Protein AF-A0A1C0TVV3-F1 (afdb_monomer)

Radius of gyration: 18.23 Å; Cα contacts (8 Å, |Δi|>4): 86; chains: 1; bounding box: 56×33×44 Å

Solvent-accessible surface area (backbone atoms only — not comparable to full-atom values): 5805 Å² total; per-residue (Å²): 122,66,72,47,81,46,76,46,81,49,102,88,51,74,45,48,28,57,43,37,45,68,55,52,51,52,30,59,76,56,45,45,100,92,42,50,60,65,31,30,45,51,40,51,67,71,22,37,43,77,89,49,45,67,60,50,55,58,55,49,69,44,88,63,41,32,58,55,52,44,47,56,54,49,57,74,68,50,76,93,80,90,86,78,87,75,85,78,86,73,77,83,84,128

Organism: NCBI:txid43657

Nearest PDB structures (foldseek):
  3fgx-assembly1_A  TM=6.788E-01  e=3.043E-03  unclassified

Structure (mmCIF, N/CA/C/O backbone):
data_AF-A0A1C0TVV3-F1
#
_entry.id   AF-A0A1C0TVV3-F1
#
loop_
_atom_site.group_PDB
_atom_site.id
_atom_site.type_symbol
_atom_site.label_atom_id
_atom_site.label_alt_id
_atom_site.label_comp_id
_atom_site.label_asym_id
_atom_site.label_entity_id
_atom_site.label_seq_id
_atom_site.pdbx_PDB_ins_code
_atom_site.Cartn_x
_atom_site.Cartn_y
_atom_site.Cartn_z
_atom_site.occupancy
_atom_site.B_iso_or_equiv
_atom_site.auth_seq_id
_atom_site.auth_comp_id
_atom_site.auth_asym_id
_atom_site.auth_atom_id
_atom_site.pdbx_PDB_model_num
ATOM 1 N N . MET A 1 1 ? 3.846 3.701 -18.302 1.00 61.34 1 MET A N 1
ATOM 2 C CA . MET A 1 1 ? 3.772 3.271 -16.887 1.00 61.34 1 MET A CA 1
ATOM 3 C C . MET A 1 1 ? 2.321 2.919 -16.617 1.00 61.34 1 MET A C 1
ATOM 5 O O . MET A 1 1 ? 1.475 3.717 -16.991 1.00 61.34 1 MET A O 1
ATOM 9 N N . GLN A 1 2 ? 2.031 1.718 -16.116 1.00 82.25 2 GLN A N 1
ATOM 10 C CA . GLN A 1 2 ? 0.655 1.229 -15.973 1.00 82.25 2 GLN A CA 1
ATOM 11 C C . GLN A 1 2 ? -0.000 1.841 -14.730 1.00 82.25 2 GLN A C 1
ATOM 13 O O . GLN A 1 2 ? 0.647 1.963 -13.689 1.00 82.25 2 GLN A O 1
ATOM 18 N N . ASN A 1 3 ? -1.268 2.222 -14.833 1.00 93.88 3 ASN A N 1
ATOM 19 C CA . ASN A 1 3 ? -2.083 2.598 -13.684 1.00 93.88 3 ASN A CA 1
ATOM 20 C C . ASN A 1 3 ? -3.051 1.445 -13.419 1.00 93.88 3 ASN A C 1
ATOM 22 O O . ASN A 1 3 ? -3.621 0.909 -14.370 1.00 93.88 3 ASN A O 1
ATOM 26 N N . LYS A 1 4 ? -3.216 1.054 -12.156 1.00 96.38 4 LYS A N 1
ATOM 27 C CA . LYS A 1 4 ? -4.112 -0.035 -11.758 1.00 96.38 4 LYS A CA 1
ATOM 28 C C . LYS A 1 4 ? -4.855 0.364 -10.492 1.00 96.38 4 LYS A C 1
ATOM 30 O O . LYS A 1 4 ? -4.240 0.866 -9.555 1.00 96.38 4 LYS A O 1
ATOM 35 N N . GLN A 1 5 ? -6.162 0.144 -10.490 1.00 97.81 5 GLN A N 1
ATOM 36 C CA . GLN A 1 5 ? -6.962 0.211 -9.278 1.00 97.81 5 GLN A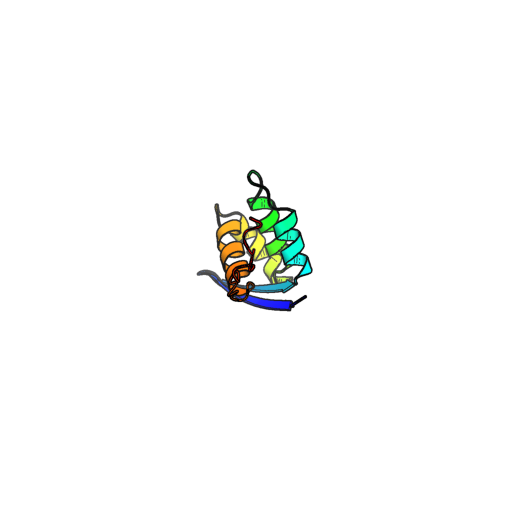 CA 1
ATOM 37 C C . GLN A 1 5 ? -6.962 -1.171 -8.622 1.00 97.81 5 GLN A C 1
ATOM 39 O O . GLN A 1 5 ? -7.206 -2.165 -9.303 1.00 97.81 5 GLN A O 1
ATOM 44 N N . ILE A 1 6 ? -6.654 -1.218 -7.330 1.00 97.88 6 ILE A N 1
ATOM 45 C CA . ILE A 1 6 ? -6.574 -2.440 -6.528 1.00 97.88 6 ILE A CA 1
ATOM 46 C C . ILE A 1 6 ? -7.464 -2.242 -5.307 1.00 97.88 6 ILE A C 1
ATOM 48 O O . ILE A 1 6 ? -7.337 -1.223 -4.632 1.00 97.88 6 ILE A O 1
ATOM 52 N N . VAL A 1 7 ? -8.345 -3.197 -5.023 1.00 98.06 7 VAL A N 1
ATOM 53 C CA . VAL A 1 7 ? -9.182 -3.190 -3.818 1.00 98.06 7 VAL A CA 1
ATOM 54 C C . VAL A 1 7 ? -8.672 -4.274 -2.880 1.00 98.06 7 VAL A C 1
ATOM 56 O O . VAL A 1 7 ? -8.528 -5.425 -3.289 1.00 98.06 7 VAL A O 1
ATOM 59 N N . ILE A 1 8 ? -8.360 -3.896 -1.643 1.00 97.12 8 ILE A N 1
ATOM 60 C CA . ILE A 1 8 ? -8.015 -4.829 -0.570 1.00 97.12 8 ILE A CA 1
ATOM 61 C C . ILE A 1 8 ? -9.187 -4.881 0.393 1.00 97.12 8 ILE A C 1
ATOM 63 O O . ILE A 1 8 ? -9.527 -3.867 0.996 1.00 97.12 8 ILE A O 1
ATOM 67 N N . ASP A 1 9 ? -9.756 -6.068 0.545 1.00 94.88 9 ASP A N 1
ATOM 68 C CA . ASP A 1 9 ? -10.727 -6.381 1.586 1.00 94.88 9 ASP A CA 1
ATOM 69 C C . ASP A 1 9 ? -9.983 -6.670 2.901 1.00 94.88 9 ASP A C 1
ATOM 71 O O . ASP A 1 9 ? -9.008 -7.432 2.927 1.00 94.88 9 ASP A O 1
ATOM 75 N N . THR A 1 10 ? -10.392 -6.001 3.976 1.00 88.38 10 THR A N 1
ATOM 76 C CA . THR A 1 10 ? -9.990 -6.321 5.348 1.00 88.38 10 THR A CA 1
ATOM 77 C C . THR A 1 10 ? -11.227 -6.713 6.146 1.00 88.38 10 THR A C 1
ATOM 79 O O . THR A 1 10 ? -12.341 -6.330 5.799 1.00 88.38 10 THR A O 1
ATOM 82 N N . ASP A 1 11 ? -11.030 -7.385 7.285 1.00 84.56 11 ASP A N 1
ATOM 83 C CA . ASP A 1 11 ? -12.132 -7.770 8.183 1.00 84.56 11 ASP A CA 1
ATOM 84 C C . ASP A 1 11 ? -13.013 -6.579 8.633 1.00 84.56 11 ASP A C 1
ATOM 86 O O . ASP A 1 11 ? -14.138 -6.772 9.092 1.00 84.56 11 ASP A O 1
ATOM 90 N N . GLU A 1 12 ? -12.499 -5.347 8.537 1.00 83.31 12 GLU A N 1
ATOM 91 C CA . GLU A 1 12 ? -13.178 -4.122 8.964 1.00 83.31 12 GLU A CA 1
ATOM 92 C C . GLU A 1 12 ? -13.783 -3.332 7.794 1.00 83.31 12 GLU A C 1
ATOM 94 O O . GLU A 1 12 ? -14.865 -2.760 7.948 1.00 83.31 12 GLU A O 1
ATOM 99 N N . GLN A 1 13 ? -13.080 -3.244 6.656 1.00 92.19 13 GLN A N 1
ATOM 100 C CA . GLN A 1 13 ? -13.511 -2.481 5.480 1.00 92.19 13 GLN A CA 1
ATOM 101 C C . GLN A 1 13 ? -12.675 -2.786 4.229 1.00 92.19 13 GLN A C 1
ATOM 103 O O . GLN A 1 13 ? -11.583 -3.342 4.294 1.00 92.19 13 GLN A O 1
ATOM 108 N N . GLU A 1 14 ? -13.136 -2.294 3.084 1.00 97.06 14 GLU A N 1
ATOM 109 C CA . GLU A 1 14 ? -12.370 -2.318 1.839 1.00 97.06 14 GLU A CA 1
ATOM 110 C C . GLU A 1 14 ? -11.545 -1.038 1.661 1.00 97.06 14 GLU A C 1
ATOM 112 O O . GLU A 1 14 ? -12.038 0.066 1.889 1.00 97.06 14 GLU A O 1
ATOM 117 N N . PHE A 1 15 ? -10.314 -1.157 1.165 1.00 98.31 15 PHE A N 1
ATOM 118 C CA . PHE A 1 15 ? -9.477 -0.027 0.758 1.00 98.31 15 PHE A CA 1
ATOM 119 C C . PHE A 1 15 ? -9.196 -0.064 -0.740 1.00 98.31 15 PHE A C 1
ATOM 121 O O . PHE A 1 15 ? -8.693 -1.057 -1.265 1.00 98.31 15 PHE A O 1
ATOM 128 N N . THR A 1 16 ? -9.455 1.050 -1.423 1.00 98.44 16 THR A N 1
ATOM 129 C CA . THR A 1 16 ? -9.170 1.216 -2.850 1.00 98.44 16 THR A CA 1
ATOM 130 C C . THR A 1 16 ? -7.858 1.967 -3.044 1.00 98.44 16 THR A C 1
ATOM 132 O O . THR A 1 16 ? -7.697 3.093 -2.579 1.00 98.44 16 THR A O 1
ATOM 135 N N . PHE A 1 17 ? -6.927 1.370 -3.784 1.00 98.50 17 PHE A N 1
ATOM 136 C CA . PHE A 1 17 ? -5.624 1.931 -4.122 1.00 98.50 17 PHE A CA 1
ATOM 137 C C . PHE A 1 17 ? -5.516 2.199 -5.622 1.00 98.50 17 PHE A C 1
ATOM 139 O O . PHE A 1 17 ? -5.612 1.295 -6.448 1.00 98.50 17 PHE A O 1
ATOM 146 N N . ASN A 1 18 ? -5.247 3.449 -5.981 1.00 98.06 18 ASN A N 1
ATOM 147 C CA . ASN A 1 18 ? -4.972 3.907 -7.336 1.00 98.06 18 ASN A CA 1
ATOM 148 C C . ASN A 1 18 ? -3.453 3.912 -7.570 1.00 98.06 18 ASN A C 1
ATOM 150 O O . ASN A 1 18 ? -2.765 4.926 -7.416 1.00 98.06 18 ASN A O 1
ATOM 154 N N . VAL A 1 19 ? -2.903 2.747 -7.911 1.00 98.00 19 VAL A N 1
ATOM 155 C CA . VAL A 1 19 ? -1.459 2.542 -8.049 1.00 98.00 19 VAL A CA 1
ATOM 156 C C . VAL A 1 19 ? -0.968 3.038 -9.404 1.00 98.00 19 VAL A C 1
ATOM 158 O O . VAL A 1 19 ? -1.541 2.741 -10.453 1.00 98.00 19 VAL A O 1
ATOM 161 N N . THR A 1 20 ? 0.141 3.775 -9.386 1.00 96.94 20 THR A N 1
ATOM 162 C CA . THR A 1 20 ? 0.827 4.263 -10.588 1.00 96.94 20 THR A CA 1
ATOM 163 C C . THR A 1 20 ? 2.263 3.764 -10.619 1.00 96.94 20 THR A C 1
ATOM 165 O O . THR A 1 20 ? 2.895 3.587 -9.575 1.00 96.94 20 THR A O 1
ATOM 168 N N . GLY A 1 21 ? 2.832 3.627 -11.819 1.00 95.81 21 GLY A N 1
ATOM 169 C CA . GLY A 1 21 ? 4.240 3.236 -11.951 1.00 95.81 21 GLY A CA 1
ATOM 170 C C . GLY A 1 21 ? 5.207 4.227 -11.290 1.00 95.81 21 GLY A C 1
ATOM 171 O O . GLY A 1 21 ? 6.260 3.827 -10.801 1.00 95.81 21 GLY A O 1
ATOM 172 N N . GLN A 1 22 ? 4.844 5.513 -11.204 1.00 96.19 22 GLN A N 1
ATOM 173 C CA . GLN A 1 22 ? 5.646 6.507 -10.487 1.00 96.19 22 GLN A CA 1
ATOM 174 C C . GLN A 1 22 ? 5.642 6.250 -8.974 1.00 96.19 22 GLN A C 1
ATOM 176 O O . GLN A 1 22 ? 6.706 6.270 -8.354 1.00 96.19 22 GLN A O 1
ATOM 181 N N . ALA A 1 23 ? 4.470 5.989 -8.384 1.00 97.19 23 ALA A N 1
ATOM 182 C CA . ALA A 1 23 ? 4.353 5.665 -6.963 1.00 97.19 23 ALA A CA 1
ATOM 183 C C . ALA A 1 23 ? 5.097 4.364 -6.627 1.00 97.19 23 ALA A C 1
ATOM 185 O O . ALA A 1 23 ? 5.850 4.326 -5.654 1.00 97.19 23 ALA A O 1
ATOM 186 N N . TYR A 1 24 ? 4.960 3.345 -7.480 1.00 97.00 24 TYR A N 1
ATOM 187 C CA . TYR A 1 24 ? 5.663 2.071 -7.346 1.00 97.00 24 TYR A CA 1
ATOM 188 C C . TYR A 1 24 ? 7.189 2.237 -7.378 1.00 97.00 24 TYR A C 1
ATOM 190 O O . TYR A 1 24 ? 7.887 1.831 -6.450 1.00 97.00 24 TYR A O 1
ATOM 198 N N . ASN A 1 25 ? 7.722 2.922 -8.393 1.00 96.50 25 ASN A N 1
ATOM 199 C CA . ASN A 1 25 ? 9.163 3.158 -8.499 1.00 96.50 25 ASN A CA 1
ATOM 200 C C . ASN A 1 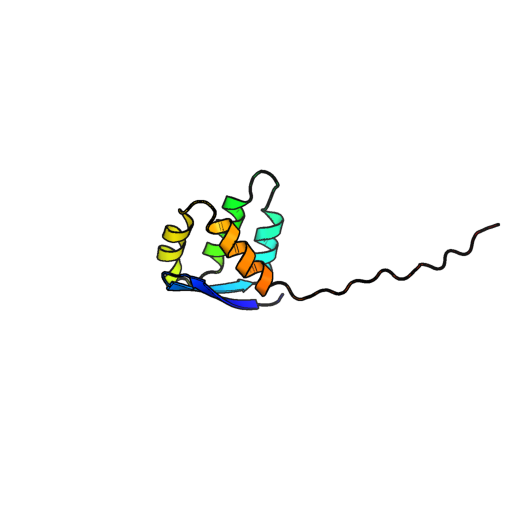25 ? 9.692 3.986 -7.320 1.00 96.50 25 ASN A C 1
ATOM 202 O O . ASN A 1 25 ? 10.774 3.716 -6.802 1.00 96.50 25 ASN A O 1
ATOM 206 N N . LYS A 1 26 ? 8.926 4.984 -6.862 1.00 97.06 26 LYS A N 1
ATOM 207 C CA . LYS A 1 26 ? 9.276 5.780 -5.680 1.00 97.06 26 LYS A CA 1
ATOM 208 C C . LYS A 1 26 ? 9.342 4.916 -4.417 1.00 97.06 26 LYS A C 1
ATOM 210 O O . LYS A 1 26 ? 10.260 5.094 -3.616 1.00 97.06 26 LYS A O 1
ATOM 215 N N . TYR A 1 27 ? 8.404 3.987 -4.241 1.00 97.44 27 TYR A N 1
ATOM 216 C CA . TYR A 1 27 ? 8.420 3.028 -3.137 1.00 97.44 27 TYR A CA 1
ATOM 217 C C . TYR A 1 27 ? 9.684 2.158 -3.163 1.00 97.44 27 TYR A C 1
ATOM 219 O O . TYR A 1 27 ? 10.428 2.136 -2.182 1.00 97.44 27 TYR A O 1
ATOM 227 N N . LEU A 1 28 ? 9.988 1.527 -4.302 1.00 95.88 28 LEU A N 1
ATOM 228 C CA . LEU A 1 28 ? 11.179 0.682 -4.438 1.00 95.88 28 LEU A CA 1
ATOM 229 C C . LEU A 1 28 ? 12.475 1.455 -4.167 1.00 95.88 28 LEU A C 1
ATOM 231 O O . LEU A 1 28 ? 13.299 1.016 -3.372 1.00 95.88 28 LEU A O 1
ATOM 235 N N . ASN A 1 29 ? 12.622 2.641 -4.760 1.00 96.44 29 ASN A N 1
ATOM 236 C CA . ASN A 1 29 ? 13.830 3.459 -4.621 1.00 96.44 29 ASN A CA 1
ATOM 237 C C . ASN A 1 29 ? 14.035 4.026 -3.208 1.00 96.44 29 ASN A C 1
ATOM 239 O O . ASN A 1 29 ? 15.146 4.420 -2.865 1.00 96.44 29 ASN A O 1
ATOM 243 N N . SER A 1 30 ? 12.974 4.115 -2.401 1.00 95.94 30 SER A N 1
ATOM 244 C CA . SER A 1 30 ? 13.054 4.605 -1.018 1.00 95.94 30 SER A CA 1
ATOM 245 C C . SER A 1 30 ? 13.183 3.489 0.018 1.00 95.94 30 SER A C 1
ATOM 247 O O . SER A 1 30 ? 13.474 3.772 1.180 1.00 9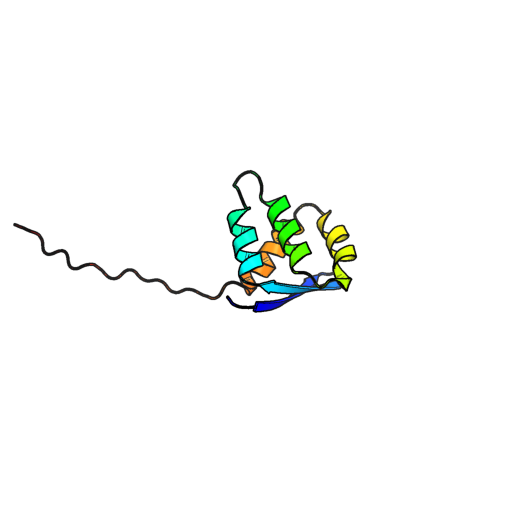5.94 30 SER A O 1
ATOM 249 N N . THR A 1 31 ? 12.996 2.232 -0.387 1.00 96.19 31 THR A N 1
ATOM 250 C CA . THR A 1 31 ? 13.098 1.071 0.497 1.00 96.19 31 THR A CA 1
ATOM 251 C C . THR A 1 31 ? 14.556 0.675 0.700 1.00 96.19 31 THR A C 1
ATOM 253 O O . THR A 1 31 ? 15.286 0.423 -0.254 1.00 96.19 31 THR A O 1
ATOM 256 N N . THR A 1 32 ? 14.983 0.576 1.960 1.00 93.38 32 THR A N 1
ATOM 257 C CA . THR A 1 32 ? 16.333 0.124 2.332 1.00 93.38 32 THR A CA 1
ATOM 258 C C . THR A 1 32 ? 16.260 -1.056 3.307 1.00 93.38 32 THR A C 1
ATOM 260 O O . THR A 1 32 ? 15.205 -1.304 3.898 1.00 93.38 32 THR A O 1
ATOM 263 N N . PRO A 1 33 ? 17.356 -1.810 3.530 1.00 91.12 33 PRO A N 1
ATOM 264 C CA . PRO A 1 33 ? 17.352 -2.924 4.480 1.00 91.12 33 PRO A CA 1
ATOM 265 C C . PRO A 1 33 ? 16.912 -2.535 5.899 1.00 91.12 33 PRO A C 1
ATOM 267 O O . PRO A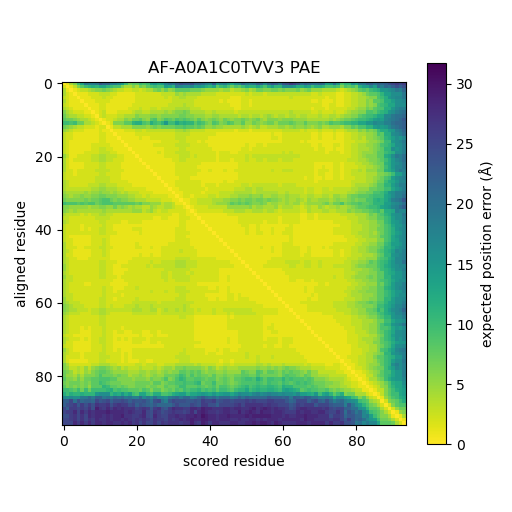 1 33 ? 16.241 -3.325 6.558 1.00 91.12 33 PRO A O 1
ATOM 270 N N . THR A 1 34 ? 17.247 -1.320 6.346 1.00 92.81 34 THR A N 1
ATOM 271 C CA . THR A 1 34 ? 16.940 -0.802 7.689 1.00 92.81 34 THR A CA 1
ATOM 272 C C . THR A 1 34 ? 15.673 0.051 7.745 1.00 92.81 34 THR A C 1
ATOM 274 O O . THR A 1 34 ? 15.198 0.350 8.838 1.00 92.81 34 THR A O 1
ATOM 277 N N . ASN A 1 35 ? 15.099 0.438 6.600 1.00 90.44 35 ASN A N 1
ATOM 278 C CA . ASN A 1 35 ? 13.895 1.261 6.540 1.00 90.44 35 ASN A CA 1
ATOM 279 C C . ASN A 1 35 ? 12.937 0.780 5.441 1.00 90.44 35 ASN A C 1
ATOM 281 O O . ASN A 1 35 ? 13.068 1.144 4.272 1.00 90.44 35 ASN A O 1
ATOM 285 N N . LYS A 1 36 ? 11.954 -0.034 5.844 1.00 92.81 36 LYS A N 1
ATOM 286 C CA . LYS A 1 36 ? 10.907 -0.585 4.962 1.00 92.81 36 LYS A CA 1
ATOM 287 C C . LYS A 1 36 ? 9.502 -0.113 5.332 1.00 92.81 36 LYS A C 1
ATOM 289 O O . LYS A 1 36 ? 8.656 0.057 4.461 1.00 92.81 36 LYS A O 1
ATOM 294 N N . ILE A 1 37 ? 9.273 0.150 6.620 1.00 96.19 37 ILE A N 1
ATOM 295 C CA . ILE A 1 37 ? 7.960 0.540 7.145 1.00 96.19 37 ILE A CA 1
ATOM 296 C C . ILE A 1 37 ? 7.571 1.933 6.638 1.00 96.19 37 ILE A C 1
ATOM 298 O O . ILE A 1 37 ? 6.470 2.109 6.124 1.00 96.19 37 ILE A O 1
ATOM 302 N N . GLN A 1 38 ? 8.474 2.917 6.719 1.00 96.75 38 GLN A N 1
ATOM 303 C CA . GLN A 1 38 ? 8.155 4.282 6.292 1.00 96.75 38 GLN A CA 1
ATOM 304 C C . GLN A 1 38 ? 7.850 4.371 4.781 1.00 96.75 38 GLN A C 1
ATOM 306 O O . GLN A 1 38 ? 6.839 4.986 4.431 1.00 96.75 38 GLN A O 1
ATOM 311 N N . PRO A 1 39 ? 8.645 3.759 3.875 1.00 98.00 39 PRO A N 1
ATOM 312 C CA . PRO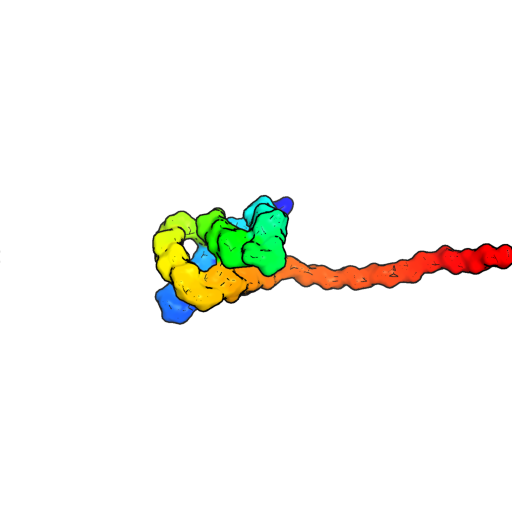 A 1 39 ? 8.304 3.668 2.454 1.00 98.00 39 PRO A CA 1
ATOM 313 C C . PRO A 1 39 ? 6.947 3.012 2.188 1.00 98.00 39 PRO A C 1
ATOM 315 O O . PRO A 1 39 ? 6.175 3.551 1.396 1.00 98.00 39 PRO A O 1
ATOM 318 N N . ALA A 1 40 ? 6.633 1.905 2.871 1.00 98.25 40 ALA A N 1
ATOM 319 C CA . ALA A 1 40 ? 5.360 1.200 2.721 1.00 98.25 40 ALA A CA 1
ATOM 320 C C . ALA A 1 40 ? 4.170 2.089 3.112 1.00 98.25 40 ALA A C 1
ATOM 322 O O . ALA A 1 40 ? 3.251 2.284 2.319 1.00 98.25 40 ALA A O 1
ATOM 323 N N . THR A 1 41 ? 4.231 2.717 4.289 1.00 98.06 41 THR A N 1
ATOM 324 C CA . THR A 1 41 ? 3.206 3.658 4.762 1.00 98.06 41 THR A CA 1
ATOM 325 C C . THR A 1 41 ? 3.032 4.832 3.802 1.00 98.06 41 THR A C 1
ATOM 327 O O . THR A 1 41 ? 1.909 5.186 3.447 1.00 98.06 41 THR A O 1
ATOM 330 N N . ASN A 1 42 ? 4.135 5.427 3.339 1.00 98.19 42 ASN A N 1
ATOM 331 C CA . ASN A 1 42 ? 4.088 6.544 2.398 1.00 98.19 42 ASN A CA 1
ATOM 332 C C . ASN A 1 42 ? 3.445 6.142 1.065 1.00 98.19 42 ASN A C 1
ATOM 334 O O . ASN A 1 42 ? 2.685 6.924 0.500 1.00 98.19 42 ASN A O 1
ATOM 338 N N . PHE A 1 43 ? 3.752 4.947 0.559 1.00 98.56 43 PHE A N 1
ATOM 339 C CA . PHE A 1 43 ? 3.183 4.427 -0.679 1.00 98.56 43 PHE A CA 1
ATOM 340 C C . PHE A 1 43 ? 1.677 4.177 -0.556 1.00 98.56 43 PHE A C 1
ATOM 342 O O . PHE A 1 43 ? 0.912 4.675 -1.383 1.00 98.56 43 PHE A O 1
ATOM 349 N N . LEU A 1 44 ? 1.248 3.477 0.497 1.00 98.56 44 LEU A N 1
ATOM 350 C CA . LEU A 1 44 ? -0.163 3.176 0.740 1.00 98.56 44 LEU A CA 1
ATOM 351 C C . LEU A 1 44 ? -0.980 4.467 0.901 1.00 98.56 44 LEU A C 1
ATOM 353 O O . LEU A 1 44 ? -2.002 4.638 0.248 1.00 98.56 44 LEU A O 1
ATOM 357 N N . LEU A 1 45 ? -0.481 5.445 1.664 1.00 98.31 45 LEU A N 1
ATOM 358 C CA . LEU A 1 45 ? -1.149 6.743 1.819 1.00 98.31 45 LEU A CA 1
ATOM 359 C C . LEU A 1 45 ? -1.120 7.616 0.560 1.00 98.31 45 LEU A C 1
ATOM 361 O O . LEU A 1 45 ? -1.963 8.497 0.418 1.00 98.31 45 LEU A O 1
ATOM 365 N N . ALA A 1 46 ? -0.144 7.435 -0.328 1.00 98.12 46 ALA A N 1
ATOM 366 C CA . ALA A 1 46 ? -0.084 8.174 -1.586 1.00 98.12 46 ALA A CA 1
ATOM 367 C C . ALA A 1 46 ? -1.019 7.597 -2.657 1.00 98.12 46 ALA A C 1
ATOM 369 O O . ALA A 1 46 ? -1.336 8.306 -3.608 1.00 98.12 46 ALA A O 1
ATOM 370 N N . THR A 1 47 ? -1.412 6.329 -2.525 1.00 98.31 47 THR A N 1
ATOM 371 C CA . THR A 1 47 ? -2.177 5.601 -3.546 1.00 98.31 47 THR A CA 1
ATOM 372 C C . THR A 1 47 ? -3.614 5.315 -3.133 1.00 98.31 47 THR A C 1
ATOM 374 O O . THR A 1 47 ? -4.454 5.178 -4.015 1.00 98.31 47 THR A O 1
ATOM 377 N N . VAL A 1 48 ? -3.925 5.256 -1.836 1.00 98.50 48 VAL A N 1
ATOM 378 C CA . VAL A 1 48 ? -5.300 5.064 -1.358 1.00 98.50 48 VAL A CA 1
ATOM 379 C C . VAL A 1 48 ? -6.224 6.189 -1.834 1.00 98.50 48 VAL A C 1
ATOM 381 O O . VAL A 1 48 ? -5.793 7.338 -1.982 1.00 98.50 48 VAL A O 1
ATOM 384 N N . ASP A 1 49 ? -7.499 5.862 -2.024 1.00 98.00 49 ASP A N 1
ATOM 385 C CA . ASP A 1 49 ? -8.568 6.841 -2.172 1.00 98.00 49 ASP A CA 1
ATOM 386 C C . ASP A 1 49 ? -8.517 7.896 -1.050 1.00 98.00 49 ASP A C 1
ATOM 388 O O . ASP A 1 49 ? -8.346 7.584 0.136 1.00 98.00 49 ASP A O 1
ATOM 392 N N . ASP A 1 50 ? -8.648 9.168 -1.431 1.00 97.44 50 ASP A N 1
ATOM 393 C CA . ASP A 1 50 ? -8.552 10.302 -0.515 1.00 97.44 50 ASP A CA 1
ATOM 394 C C . ASP A 1 50 ? -9.562 10.219 0.637 1.00 97.44 50 ASP A C 1
ATOM 396 O O . ASP A 1 50 ? -9.226 10.597 1.766 1.00 97.44 50 ASP A O 1
ATOM 400 N N . ALA A 1 51 ? -10.761 9.684 0.381 1.00 97.81 51 ALA A N 1
ATOM 401 C CA . ALA A 1 51 ? -11.800 9.519 1.393 1.00 97.81 51 ALA A CA 1
ATOM 402 C C . ALA A 1 51 ? -11.384 8.530 2.495 1.00 97.81 51 ALA A C 1
ATOM 404 O O . ALA A 1 51 ? -11.737 8.718 3.659 1.00 97.81 51 ALA A O 1
ATOM 405 N N . GLN A 1 52 ? -10.565 7.532 2.155 1.00 97.94 52 GLN A N 1
ATOM 406 C CA . GLN A 1 52 ? -10.192 6.428 3.045 1.00 97.94 52 GLN A CA 1
ATOM 407 C C . GLN A 1 52 ? -8.859 6.664 3.774 1.00 97.94 52 GLN A C 1
ATOM 409 O O . GLN A 1 52 ? -8.467 5.893 4.652 1.00 97.94 52 GLN A O 1
ATOM 414 N N . LYS A 1 53 ? -8.149 7.766 3.479 1.00 97.56 53 LYS A N 1
ATOM 415 C CA . LYS A 1 53 ? -6.838 8.085 4.081 1.00 97.56 53 LYS A CA 1
ATOM 416 C C . LYS A 1 53 ? -6.844 8.095 5.603 1.00 97.56 53 LYS A C 1
ATOM 418 O O . LYS A 1 53 ? -5.853 7.703 6.220 1.00 97.56 53 LYS A O 1
ATOM 423 N N . LYS A 1 54 ? -7.908 8.611 6.221 1.00 97.56 54 LYS A N 1
ATOM 424 C CA . LYS A 1 54 ? -7.996 8.715 7.684 1.00 97.56 54 LYS A CA 1
ATOM 425 C C . LYS A 1 54 ? -8.063 7.330 8.325 1.00 97.56 54 LYS A C 1
ATOM 427 O O . LYS A 1 54 ? -7.346 7.079 9.290 1.00 97.56 54 LYS A O 1
ATOM 432 N N . GLU A 1 55 ? -8.896 6.462 7.774 1.00 97.12 55 GLU A N 1
ATOM 433 C CA . GLU A 1 55 ? -9.107 5.103 8.266 1.00 97.12 55 GLU A CA 1
ATOM 434 C C . GLU A 1 55 ? -7.877 4.239 8.014 1.00 97.12 55 GLU A C 1
ATOM 436 O O . GLU A 1 55 ? -7.371 3.600 8.936 1.00 97.12 55 GLU A O 1
ATOM 441 N N . LEU A 1 56 ? -7.285 4.357 6.822 1.00 97.69 56 LEU A N 1
ATOM 442 C CA . LEU A 1 56 ? -6.038 3.677 6.503 1.00 97.69 56 LEU A CA 1
ATOM 443 C C . LEU A 1 56 ? -4.920 4.078 7.475 1.00 97.69 56 LEU A C 1
ATOM 445 O O . LEU A 1 56 ? -4.198 3.221 7.973 1.00 97.69 56 LEU A O 1
ATOM 449 N N . LYS A 1 57 ? -4.776 5.370 7.806 1.00 97.12 57 LYS A N 1
ATOM 450 C CA . LYS A 1 57 ? -3.774 5.817 8.794 1.00 97.12 57 LYS A CA 1
ATOM 451 C C . LYS A 1 57 ? -3.948 5.154 10.157 1.00 97.12 57 LYS A C 1
ATOM 453 O O . LYS A 1 57 ? -2.934 4.889 10.804 1.00 97.12 57 LYS A O 1
ATOM 458 N N . ALA A 1 58 ? -5.192 4.942 10.591 1.00 96.44 58 ALA A N 1
ATOM 459 C CA . ALA A 1 58 ? -5.494 4.282 11.854 1.00 96.44 58 ALA A CA 1
ATOM 460 C C . ALA A 1 58 ? -5.105 2.798 11.799 1.00 96.44 58 ALA A C 1
ATOM 462 O O . ALA A 1 58 ? -4.365 2.343 12.670 1.00 96.44 58 ALA A O 1
ATOM 463 N N . LEU A 1 59 ? -5.492 2.090 10.732 1.00 95.69 59 LEU A N 1
ATOM 464 C CA . LEU A 1 59 ? -5.117 0.690 10.508 1.00 95.69 59 LEU A CA 1
ATOM 465 C C . LEU A 1 59 ? -3.591 0.508 10.470 1.00 95.69 59 LEU A C 1
ATOM 467 O O . LEU A 1 59 ? -3.038 -0.381 11.109 1.00 95.69 59 LEU A O 1
ATOM 471 N N . LEU A 1 60 ? -2.883 1.413 9.791 1.00 96.38 60 LEU A N 1
ATOM 472 C CA . LEU A 1 60 ? -1.423 1.384 9.665 1.00 96.38 60 LEU A CA 1
ATOM 473 C C . LEU A 1 60 ? -0.660 1.607 10.984 1.00 96.38 60 LEU A C 1
ATOM 475 O O . LEU A 1 60 ? 0.559 1.434 10.996 1.00 96.38 60 LEU A O 1
ATOM 479 N N . GLN A 1 61 ? -1.332 1.978 12.082 1.00 95.69 61 GLN A N 1
ATOM 480 C CA . GLN A 1 61 ? -0.709 1.994 13.414 1.00 95.69 61 GLN A CA 1
ATOM 481 C C . GLN A 1 61 ? -0.512 0.584 13.984 1.00 95.69 61 GLN A C 1
ATOM 483 O O . GLN A 1 61 ? 0.302 0.400 14.891 1.00 95.69 61 GLN A O 1
ATOM 488 N N . GLN A 1 62 ? -1.243 -0.412 13.477 1.00 94.88 62 GLN A N 1
ATOM 489 C CA . GLN A 1 62 ? -1.084 -1.790 13.914 1.00 94.88 62 GLN A CA 1
ATOM 490 C C . GLN A 1 62 ? 0.280 -2.342 13.460 1.00 94.88 62 GLN A C 1
ATOM 492 O O . GLN A 1 62 ? 0.679 -2.151 12.302 1.00 94.88 62 GLN A O 1
ATOM 497 N N . PRO A 1 63 ? 1.016 -3.048 14.339 1.00 95.12 63 PRO A N 1
ATOM 498 C CA . PRO A 1 63 ? 2.308 -3.625 13.989 1.00 95.12 63 PRO A CA 1
ATOM 499 C C . PRO A 1 63 ? 2.216 -4.526 12.753 1.00 95.12 63 PRO A C 1
ATOM 501 O O . PRO A 1 63 ? 1.423 -5.458 12.706 1.00 95.12 63 PRO A O 1
ATOM 504 N N . GLY A 1 64 ? 3.043 -4.252 11.744 1.00 94.62 64 GLY A N 1
ATOM 505 C CA . GLY A 1 64 ? 3.123 -5.062 10.525 1.00 94.62 64 GLY A CA 1
ATOM 506 C C . GLY A 1 64 ? 2.083 -4.744 9.444 1.00 94.62 64 GLY A C 1
ATOM 507 O O . GLY A 1 64 ? 2.337 -5.081 8.288 1.00 94.62 64 GLY A O 1
ATOM 508 N N . ALA A 1 65 ? 0.993 -4.029 9.751 1.00 96.19 65 ALA A N 1
ATOM 509 C CA . ALA A 1 65 ? -0.090 -3.754 8.796 1.00 96.19 65 ALA A CA 1
ATOM 510 C C . ALA A 1 65 ? 0.411 -3.118 7.488 1.00 96.19 65 ALA A C 1
ATOM 512 O O . ALA A 1 65 ? 0.063 -3.571 6.399 1.00 96.19 65 ALA A O 1
ATOM 513 N N . ALA A 1 66 ? 1.310 -2.131 7.586 1.00 97.19 66 ALA A N 1
ATOM 514 C CA . ALA A 1 66 ? 1.911 -1.482 6.420 1.00 97.19 66 ALA A CA 1
ATOM 515 C C . ALA A 1 66 ? 2.650 -2.462 5.498 1.00 97.19 66 ALA A C 1
ATOM 517 O O . ALA A 1 66 ? 2.532 -2.364 4.280 1.00 97.19 66 ALA A O 1
ATOM 518 N N . LEU A 1 67 ? 3.416 -3.398 6.071 1.00 97.25 67 LEU A N 1
ATOM 519 C CA . LEU A 1 67 ? 4.227 -4.346 5.305 1.00 97.25 67 LEU A CA 1
ATOM 520 C C . LEU A 1 67 ? 3.377 -5.447 4.668 1.00 97.25 67 LEU A C 1
ATOM 522 O O . LEU A 1 67 ? 3.630 -5.813 3.524 1.00 97.25 67 LEU A O 1
ATOM 526 N N . HIS A 1 68 ? 2.369 -5.947 5.383 1.00 96.62 68 HIS A N 1
ATOM 527 C CA . HIS A 1 68 ? 1.446 -6.938 4.833 1.00 96.62 68 HIS A CA 1
ATOM 528 C C . HIS A 1 68 ? 0.640 -6.350 3.676 1.00 96.62 68 HIS A C 1
ATOM 530 O O . HIS A 1 68 ? 0.652 -6.891 2.575 1.00 96.62 68 HIS A O 1
ATOM 536 N N . MET A 1 69 ? 0.025 -5.190 3.897 1.00 97.19 69 MET A N 1
ATOM 537 C CA . MET A 1 69 ? -0.856 -4.575 2.912 1.00 97.19 69 MET A CA 1
ATOM 538 C C . MET A 1 69 ? -0.095 -4.091 1.674 1.00 97.19 69 MET A C 1
ATOM 540 O O . MET A 1 69 ? -0.551 -4.325 0.559 1.00 97.19 69 MET A O 1
ATOM 544 N N . VAL A 1 70 ? 1.095 -3.485 1.829 1.00 98.00 70 VAL A N 1
ATOM 545 C CA . VAL A 1 70 ? 1.915 -3.131 0.656 1.00 98.00 70 VAL A CA 1
ATOM 546 C C . VAL A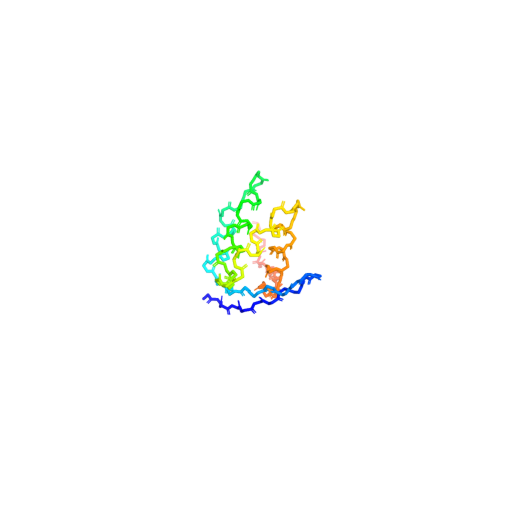 1 70 ? 2.338 -4.378 -0.116 1.00 98.00 70 VAL A C 1
ATOM 548 O O . VAL A 1 70 ? 2.357 -4.333 -1.339 1.00 98.00 70 VAL A O 1
ATOM 551 N N . GLY A 1 71 ? 2.630 -5.490 0.569 1.00 97.25 71 GLY A N 1
ATOM 552 C CA . GLY A 1 71 ? 2.930 -6.771 -0.068 1.00 97.25 71 GLY A CA 1
ATOM 553 C C . GLY A 1 71 ? 1.797 -7.217 -0.987 1.00 97.25 71 GLY A C 1
ATOM 554 O O . GLY A 1 71 ? 2.039 -7.437 -2.170 1.00 97.25 71 GLY A O 1
ATOM 555 N N . THR A 1 72 ? 0.565 -7.229 -0.474 1.00 97.38 72 THR A N 1
ATOM 556 C CA . THR A 1 72 ? -0.641 -7.558 -1.247 1.00 97.38 72 THR A CA 1
ATOM 557 C C . THR A 1 72 ? -0.836 -6.625 -2.447 1.00 97.38 72 THR A C 1
ATOM 559 O O . THR A 1 72 ? -1.062 -7.096 -3.559 1.00 97.38 72 THR A O 1
ATOM 562 N N . VAL A 1 73 ? -0.691 -5.303 -2.262 1.00 97.62 73 VAL A N 1
ATOM 563 C CA . VAL A 1 73 ? -0.811 -4.338 -3.372 1.00 97.62 73 VAL A CA 1
ATOM 564 C C . VAL A 1 73 ? 0.259 -4.583 -4.441 1.00 97.62 73 VAL A C 1
ATOM 566 O O . VAL A 1 73 ? -0.035 -4.527 -5.633 1.00 97.62 73 VAL A O 1
ATOM 569 N N . ILE A 1 74 ? 1.512 -4.822 -4.041 1.00 96.31 74 ILE A N 1
ATOM 570 C CA . ILE A 1 74 ? 2.613 -5.022 -4.989 1.00 96.31 74 ILE A CA 1
ATOM 571 C C . ILE A 1 74 ? 2.491 -6.351 -5.726 1.00 96.31 74 ILE A C 1
ATOM 573 O O . ILE A 1 74 ? 2.779 -6.382 -6.922 1.00 96.31 74 ILE A O 1
ATOM 577 N N . GLU A 1 75 ? 2.067 -7.416 -5.049 1.00 95.62 75 GLU A N 1
ATOM 578 C CA . GLU A 1 75 ? 1.823 -8.716 -5.674 1.00 95.62 75 GLU A CA 1
ATOM 579 C C . GLU A 1 75 ? 0.788 -8.592 -6.796 1.00 95.62 75 GLU A C 1
ATOM 581 O O . GLU A 1 75 ? 1.077 -8.963 -7.930 1.00 95.62 75 GLU A O 1
ATOM 586 N N . ASP A 1 76 ? -0.354 -7.954 -6.527 1.00 95.88 76 ASP A N 1
ATOM 587 C CA . ASP A 1 76 ? -1.393 -7.754 -7.540 1.00 95.88 76 ASP A CA 1
ATOM 588 C C . ASP A 1 76 ? -0.975 -6.753 -8.642 1.00 95.88 76 ASP A C 1
ATOM 590 O O . ASP A 1 76 ? -1.359 -6.879 -9.810 1.00 95.88 76 ASP A O 1
ATOM 594 N N . TYR A 1 77 ? -0.167 -5.742 -8.312 1.00 96.00 77 TYR A N 1
ATOM 595 C CA . TYR A 1 77 ? 0.323 -4.770 -9.295 1.00 96.00 77 TYR A CA 1
ATOM 596 C C . TYR A 1 77 ? 1.410 -5.337 -10.224 1.00 96.00 77 TYR A C 1
ATOM 598 O O . TYR A 1 77 ? 1.584 -4.840 -11.341 1.00 96.00 77 TYR A O 1
ATOM 606 N N . THR A 1 78 ? 2.158 -6.347 -9.777 1.00 91.81 78 THR A N 1
ATOM 607 C CA . THR A 1 78 ? 3.305 -6.883 -10.515 1.00 91.81 78 THR A CA 1
ATOM 608 C C . THR A 1 78 ? 2.844 -7.938 -11.523 1.00 91.81 78 THR A C 1
ATOM 610 O O . THR A 1 78 ? 2.298 -8.962 -11.123 1.00 91.81 78 THR A O 1
ATOM 613 N N . PRO A 1 79 ? 3.066 -7.745 -12.837 1.00 89.69 79 PRO A N 1
ATOM 614 C CA . PRO A 1 79 ? 2.742 -8.771 -13.819 1.00 89.69 79 PRO A CA 1
ATOM 615 C C . PRO A 1 79 ? 3.687 -9.969 -13.689 1.00 89.69 79 PRO A C 1
ATOM 617 O O . PRO A 1 79 ? 4.835 -9.833 -13.261 1.00 89.69 79 PRO A O 1
ATOM 620 N N . GLU A 1 80 ? 3.234 -11.139 -14.133 1.00 89.75 80 GLU A N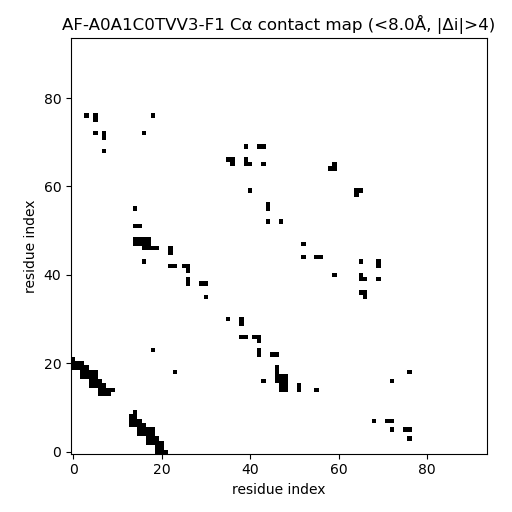 1
ATOM 621 C CA . GLU A 1 80 ? 4.113 -12.299 -14.234 1.00 89.75 80 GLU A CA 1
ATOM 622 C C . GLU A 1 80 ? 5.204 -12.076 -15.287 1.00 89.75 80 GLU A C 1
ATOM 624 O O . GLU A 1 80 ? 4.943 -11.662 -16.421 1.00 89.75 80 GLU A O 1
ATOM 629 N N . PHE A 1 81 ? 6.444 -12.395 -14.919 1.00 87.44 81 PHE A N 1
ATOM 630 C CA . PHE A 1 81 ? 7.587 -12.338 -15.819 1.00 87.44 81 PHE A CA 1
ATOM 631 C C . PHE A 1 81 ? 8.171 -13.732 -16.032 1.00 87.44 81 PHE A C 1
ATOM 633 O O . PHE A 1 81 ? 8.501 -14.427 -15.075 1.00 87.44 81 PHE A O 1
ATOM 640 N N . ASN A 1 82 ? 8.385 -14.111 -17.292 1.00 88.50 82 ASN A N 1
ATOM 641 C CA . ASN A 1 82 ? 9.105 -15.330 -17.646 1.00 88.50 82 ASN A CA 1
ATOM 642 C C . ASN A 1 82 ? 10.384 -14.968 -18.412 1.00 88.50 82 ASN A C 1
ATOM 644 O O . ASN A 1 82 ? 10.359 -14.732 -19.621 1.00 88.50 82 ASN A O 1
ATOM 648 N N . PHE A 1 83 ? 11.503 -14.879 -17.693 1.00 90.19 83 PHE A N 1
ATOM 649 C CA . PHE A 1 83 ? 12.808 -14.572 -18.272 1.00 90.19 83 PHE A CA 1
ATOM 650 C C . PHE A 1 83 ? 13.643 -15.846 -18.421 1.00 90.19 83 PHE A C 1
ATOM 652 O O . PHE A 1 83 ? 13.823 -16.599 -17.469 1.00 90.19 83 PHE A O 1
ATOM 659 N N . SER A 1 84 ? 14.223 -16.059 -19.603 1.00 89.44 84 SER A N 1
ATOM 660 C CA . SER A 1 84 ? 15.155 -17.162 -19.860 1.00 89.44 84 SER A CA 1
ATOM 661 C C . SER A 1 84 ? 16.428 -16.649 -20.526 1.00 89.44 84 SER A C 1
ATOM 663 O O . SER A 1 84 ? 16.353 -15.933 -21.528 1.00 89.44 84 SER A O 1
ATOM 665 N N . VAL A 1 85 ? 17.594 -17.056 -20.022 1.00 86.19 85 VAL A N 1
ATOM 666 C CA . VAL A 1 85 ? 18.886 -16.770 -20.662 1.00 86.19 85 VAL A CA 1
ATOM 667 C C . VAL A 1 85 ? 19.111 -17.761 -21.804 1.00 86.19 85 VAL A C 1
ATOM 669 O O . VAL A 1 85 ? 19.060 -18.974 -21.604 1.00 86.19 85 VAL A O 1
ATOM 672 N N . LYS A 1 86 ? 19.391 -17.261 -23.012 1.00 87.12 86 LYS A N 1
ATOM 673 C CA . LYS A 1 86 ? 19.875 -18.100 -24.118 1.00 87.12 86 LYS A CA 1
ATOM 674 C C . LYS A 1 86 ? 21.391 -18.244 -24.013 1.00 87.12 86 LYS A C 1
ATOM 676 O O . LYS A 1 86 ? 22.078 -17.262 -23.743 1.00 87.12 86 LYS A O 1
ATOM 681 N N . LYS A 1 87 ? 21.919 -19.452 -24.245 1.00 80.50 87 LYS A N 1
ATOM 682 C CA . LYS A 1 87 ? 23.371 -19.668 -24.314 1.00 80.50 87 LYS A CA 1
ATOM 683 C C . LYS A 1 87 ? 23.958 -18.809 -25.435 1.00 80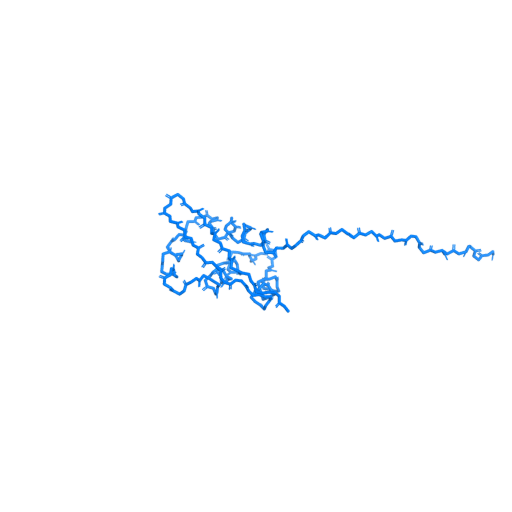.50 87 LYS A C 1
ATOM 685 O O . LYS A 1 87 ? 23.607 -18.995 -26.600 1.00 80.50 87 LYS A O 1
ATOM 690 N N . SER A 1 88 ? 24.863 -17.905 -25.078 1.00 72.00 88 SER A N 1
ATOM 691 C CA . SER A 1 88 ? 25.751 -17.247 -26.032 1.00 72.00 88 SER A CA 1
ATOM 692 C C . SER A 1 88 ? 26.681 -18.307 -26.619 1.00 72.00 88 SER A C 1
ATOM 694 O O . SER A 1 88 ? 27.303 -19.070 -25.878 1.00 72.00 88 SER A O 1
ATOM 696 N N . LYS A 1 89 ? 26.738 -18.404 -27.948 1.00 60.00 89 LYS A N 1
ATOM 697 C CA . LYS A 1 89 ? 27.633 -19.320 -28.657 1.00 60.00 89 LYS A CA 1
ATOM 698 C C . LYS A 1 89 ? 29.048 -18.735 -28.588 1.00 60.00 89 LYS A C 1
ATOM 700 O O . LYS A 1 89 ? 29.430 -17.958 -29.452 1.00 60.00 89 LYS A O 1
ATOM 705 N N . SER A 1 90 ? 29.784 -19.035 -27.525 1.00 61.97 90 SER A N 1
ATOM 706 C CA . SER A 1 90 ? 31.220 -18.761 -27.473 1.00 61.97 90 SER A CA 1
ATOM 707 C C . SER A 1 90 ? 31.928 -19.957 -28.102 1.00 61.97 90 SER A C 1
ATOM 709 O O . SER A 1 90 ? 32.014 -21.016 -27.481 1.00 61.97 90 SER A O 1
ATOM 711 N N . GLU A 1 91 ? 32.344 -19.823 -29.361 1.00 60.41 91 GLU A N 1
ATOM 712 C CA . GLU A 1 91 ? 33.310 -20.745 -29.967 1.00 60.41 91 GLU A CA 1
ATOM 713 C C . GLU A 1 91 ? 34.598 -20.713 -29.126 1.00 60.41 91 GLU A C 1
ATOM 715 O O . GLU A 1 91 ? 35.051 -19.622 -28.767 1.00 60.41 91 GLU A O 1
ATOM 720 N N . PRO A 1 92 ? 35.157 -21.870 -28.732 1.00 61.81 92 PRO A N 1
ATOM 721 C CA . PRO A 1 92 ? 36.438 -21.895 -28.047 1.00 61.81 92 PRO A CA 1
ATOM 722 C C . PRO A 1 92 ? 37.514 -21.451 -29.040 1.00 61.81 92 PRO A C 1
ATOM 724 O O . PRO A 1 92 ? 37.743 -22.121 -30.044 1.00 61.81 92 PRO A O 1
ATOM 727 N N . SER A 1 93 ? 38.141 -20.305 -28.777 1.00 63.84 93 SER A N 1
ATOM 728 C CA . SER A 1 93 ? 39.396 -19.955 -29.434 1.00 63.84 93 SER A CA 1
ATOM 729 C C . SER A 1 93 ? 40.464 -20.941 -28.965 1.00 63.84 93 SER A C 1
ATOM 731 O O . SE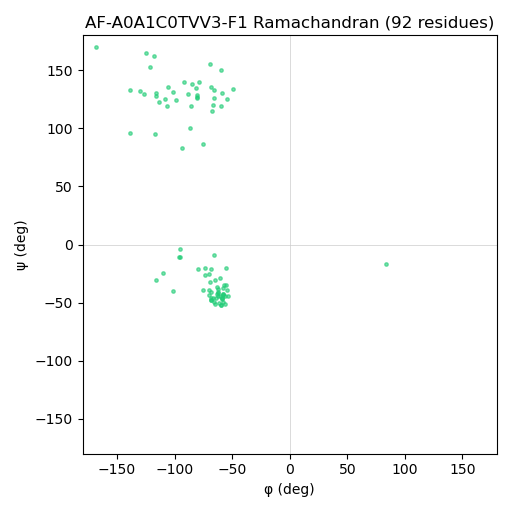R A 1 93 ? 40.695 -21.071 -27.761 1.00 63.84 93 SER A O 1
ATOM 733 N N . GLU A 1 94 ? 41.009 -21.655 -29.944 1.00 52.22 94 GLU A N 1
ATOM 734 C CA . GLU A 1 94 ? 42.092 -22.643 -29.872 1.00 52.22 94 GLU A CA 1
ATOM 735 C C . GLU A 1 94 ? 43.396 -22.074 -29.291 1.00 52.22 94 GLU A C 1
ATOM 737 O O . GLU A 1 94 ? 43.679 -20.872 -29.523 1.00 52.22 94 GLU A O 1
#

pLDDT: mean 92.23, std 10.2, range [52.22, 98.56]

Secondary structure (DSSP, 8-state):
--EEEEEEE-SS-EEEEEEEHHHHHHHHHH-BTTB-HHHHHHHHHHHB-GGGHHHHHHHTTSTTHHHHHHHHHHHHHSPP----PPPP------

Foldseek 3Di:
DDWDWDWDDDPVGIWIFGDDPVLVVQLVVPDDPVDNLVSLLVSSLVGTDPVCNVVVVVQSVPPCSSVVVSVVVVVVVDDDDDDDDDDDPDDDDD

Mean predicted aligned error: 5.61 Å

InterPro domains:
  IPR024406 Phage tail assembly chaperone TAC-10 [PF10963] (11-87)

Sequence (94 aa):
MQNKQIVIDTDEQEFTFNVTGQAYNKYLNSTTPTNKIQPATNFLLATVDDAQKKELKALLQQPGAALHMVGTVIEDYTPEFNFSVKKSKSEPSE